Protein AF-A0A359D9V2-F1 (afdb_monomer)

Sequence (150 aa):
MKLAVAIIHGIGTQPDSRDSEGQHAFAQALIRGLRQRLGADANHVAFQSLYWASVLDKRQLAYLDRLHDQPIRWRWLRRIVTLFLGDASGYRKVSQAYDTTYEEVHQCLRSGLNALRAKVDANTPLVVLAHSLGGHIFSNFVWDQQRINK

Radius of gyration: 17.4 Å; Cα contacts (8 Å, |Δi|>4): 146; chains: 1; bounding box: 47×32×46 Å

Structure (mmCIF, N/CA/C/O backbone):
data_AF-A0A359D9V2-F1
#
_entry.id   AF-A0A359D9V2-F1
#
loop_
_atom_site.group_PDB
_atom_site.id
_atom_site.type_symbol
_atom_site.label_atom_id
_atom_site.label_alt_id
_atom_site.label_comp_id
_atom_site.label_asym_id
_atom_site.label_entity_id
_atom_site.label_seq_id
_atom_site.pdbx_PDB_ins_code
_atom_site.Cartn_x
_atom_site.Cartn_y
_atom_site.Cartn_z
_atom_site.occupancy
_atom_site.B_iso_or_equiv
_atom_site.auth_seq_id
_atom_site.auth_comp_id
_atom_site.auth_asym_id
_atom_site.auth_atom_id
_atom_site.pdbx_PDB_model_num
ATOM 1 N N . MET A 1 1 ? -14.272 2.096 17.215 1.00 63.50 1 MET A N 1
ATOM 2 C CA . MET A 1 1 ? -13.035 2.821 16.842 1.00 63.50 1 ME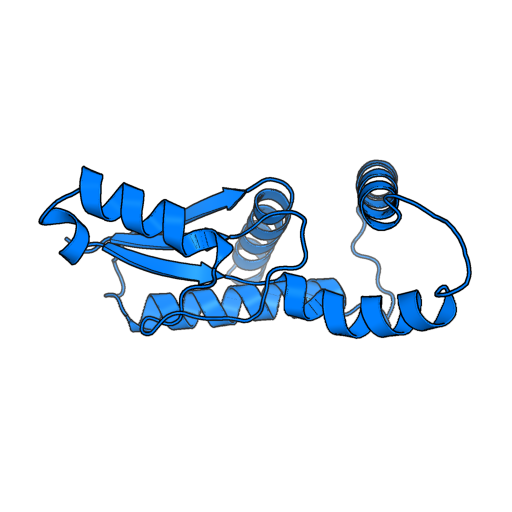T A CA 1
ATOM 3 C C . MET A 1 1 ? -12.685 2.422 15.418 1.00 63.50 1 MET A C 1
ATOM 5 O O . MET A 1 1 ? -12.778 1.237 15.133 1.00 63.50 1 MET A O 1
ATOM 9 N N . LYS A 1 2 ? -12.401 3.365 14.511 1.00 85.44 2 LYS A N 1
ATOM 10 C CA . LYS A 1 2 ? -12.033 3.024 13.125 1.00 85.44 2 LYS A CA 1
ATOM 11 C C . LYS A 1 2 ? -10.535 2.712 13.035 1.00 85.44 2 LYS A C 1
ATOM 13 O O . LYS A 1 2 ? -9.767 3.228 13.841 1.00 85.44 2 LYS A O 1
ATOM 18 N N . LEU A 1 3 ? -10.136 1.875 12.083 1.00 93.31 3 LEU A N 1
ATOM 19 C CA . LEU A 1 3 ? -8.749 1.520 11.773 1.00 93.31 3 LEU A CA 1
ATOM 20 C C . LEU A 1 3 ? -8.485 1.818 10.296 1.00 93.31 3 LEU A C 1
ATOM 22 O O . LEU A 1 3 ? -9.264 1.412 9.436 1.00 93.31 3 LEU A O 1
ATOM 26 N N . ALA A 1 4 ? -7.391 2.503 9.984 1.00 94.31 4 ALA A N 1
ATOM 27 C CA . ALA A 1 4 ? -6.955 2.714 8.609 1.00 94.31 4 ALA A CA 1
ATOM 28 C C . ALA A 1 4 ? -5.908 1.657 8.239 1.00 94.31 4 ALA A C 1
ATOM 30 O O . ALA A 1 4 ? -4.936 1.477 8.967 1.00 94.31 4 ALA A O 1
ATOM 31 N N . VAL A 1 5 ? -6.085 0.965 7.112 1.00 95.19 5 VAL A N 1
ATOM 32 C CA . VAL A 1 5 ? -5.149 -0.056 6.625 1.00 95.19 5 VAL A CA 1
ATOM 33 C C . VAL A 1 5 ? -4.669 0.311 5.226 1.00 95.19 5 VAL A C 1
ATOM 35 O O . VAL A 1 5 ? -5.432 0.254 4.260 1.00 95.19 5 VAL A O 1
ATOM 38 N N . ALA A 1 6 ? -3.388 0.655 5.112 1.00 94.38 6 ALA A N 1
ATOM 39 C CA . ALA A 1 6 ? -2.723 0.869 3.832 1.00 94.38 6 ALA A CA 1
ATOM 40 C C . ALA A 1 6 ? -2.017 -0.417 3.383 1.00 94.38 6 ALA A C 1
ATOM 42 O O . ALA A 1 6 ? -1.235 -0.991 4.137 1.00 94.38 6 ALA A O 1
ATOM 43 N N . ILE A 1 7 ? -2.272 -0.864 2.154 1.00 94.12 7 ILE A N 1
ATOM 44 C CA . ILE A 1 7 ? -1.679 -2.078 1.581 1.00 94.12 7 ILE A CA 1
ATOM 45 C C . ILE A 1 7 ? -0.772 -1.678 0.421 1.00 94.12 7 ILE A C 1
ATOM 47 O O . ILE A 1 7 ? -1.231 -1.106 -0.567 1.00 94.12 7 ILE A O 1
ATOM 51 N N . ILE A 1 8 ? 0.511 -1.999 0.531 1.00 90.44 8 ILE A N 1
ATOM 52 C CA . ILE A 1 8 ? 1.548 -1.624 -0.429 1.00 90.44 8 ILE A CA 1
ATOM 53 C C . ILE A 1 8 ? 2.086 -2.898 -1.072 1.00 90.44 8 ILE A C 1
ATOM 55 O O . ILE A 1 8 ? 2.631 -3.774 -0.392 1.00 90.44 8 ILE A O 1
ATOM 59 N N . HIS A 1 9 ? 1.935 -3.008 -2.391 1.00 86.00 9 HIS A N 1
ATOM 60 C CA . HIS A 1 9 ? 2.481 -4.146 -3.125 1.00 86.00 9 HIS A CA 1
ATOM 61 C C . HIS A 1 9 ? 4.012 -4.111 -3.156 1.00 86.00 9 HIS A C 1
ATOM 63 O O . HIS A 1 9 ? 4.652 -3.070 -2.990 1.00 86.00 9 HIS A O 1
ATOM 69 N N . GLY A 1 10 ? 4.590 -5.280 -3.412 1.00 78.88 10 GLY A N 1
ATOM 70 C CA . GLY A 1 10 ? 6.017 -5.423 -3.652 1.00 78.88 10 GLY A CA 1
ATOM 71 C C . GLY A 1 10 ? 6.387 -5.308 -5.123 1.00 78.88 10 GLY A C 1
ATOM 72 O O . GLY A 1 10 ? 5.703 -4.705 -5.939 1.00 78.88 10 GLY A O 1
ATOM 73 N N . ILE A 1 11 ? 7.494 -5.939 -5.456 1.00 68.12 11 ILE A N 1
ATOM 74 C CA . ILE A 1 11 ? 8.062 -6.021 -6.793 1.00 68.12 11 ILE A CA 1
ATOM 75 C C . ILE A 1 11 ? 7.065 -6.685 -7.798 1.00 68.12 11 ILE A C 1
ATOM 77 O O . ILE A 1 11 ? 6.810 -7.881 -7.724 1.00 68.12 11 ILE A O 1
ATOM 81 N N . GLY A 1 12 ? 6.458 -5.930 -8.724 1.00 60.09 12 GLY A N 1
ATOM 82 C CA . GLY A 1 12 ? 5.743 -6.445 -9.903 1.00 60.09 12 GLY A CA 1
ATOM 83 C C . GLY A 1 12 ? 4.851 -5.397 -10.576 1.00 60.09 12 GLY A C 1
ATOM 84 O O . GLY A 1 12 ? 4.294 -4.545 -9.885 1.00 60.09 12 GLY A O 1
ATOM 85 N N . THR A 1 13 ? 4.691 -5.476 -11.901 1.00 60.69 13 THR A N 1
ATOM 86 C CA . THR A 1 13 ? 3.639 -4.738 -12.619 1.00 60.69 13 THR A CA 1
ATOM 87 C C . THR A 1 13 ? 2.301 -5.372 -12.263 1.00 60.69 13 THR A C 1
ATOM 89 O O . THR A 1 13 ? 2.144 -6.591 -12.362 1.00 60.69 13 THR A O 1
ATOM 92 N N . GLN A 1 14 ? 1.352 -4.563 -11.806 1.00 64.69 14 GLN A N 1
ATOM 93 C CA . GLN A 1 14 ? -0.002 -5.023 -11.518 1.00 64.69 14 GLN A CA 1
ATOM 94 C C . GLN A 1 14 ? -0.942 -4.447 -12.574 1.00 64.69 14 GLN A C 1
ATOM 96 O O . GLN A 1 14 ? -0.721 -3.321 -13.021 1.00 64.69 14 GLN A O 1
ATOM 101 N N . PRO A 1 15 ? -1.993 -5.177 -12.975 1.00 63.03 15 PRO A N 1
ATOM 102 C CA . PRO A 1 15 ? -3.039 -4.583 -13.790 1.00 63.03 15 PRO A CA 1
ATOM 103 C C . PRO A 1 15 ? -3.600 -3.356 -13.058 1.00 63.03 15 PRO A C 1
ATOM 105 O O . PRO A 1 15 ? -3.989 -3.471 -11.893 1.00 63.03 15 PRO A O 1
ATOM 108 N N . ASP A 1 16 ? -3.704 -2.203 -13.729 1.00 66.50 16 ASP A N 1
ATOM 109 C CA . ASP A 1 16 ? -4.373 -1.001 -13.184 1.00 66.50 16 ASP A CA 1
ATOM 110 C C . ASP A 1 16 ? -5.909 -1.157 -13.186 1.00 66.50 16 ASP A C 1
ATOM 112 O O . ASP A 1 16 ? -6.675 -0.205 -13.301 1.00 66.50 16 ASP A O 1
ATOM 116 N N . SER A 1 17 ? -6.389 -2.397 -13.078 1.00 73.88 17 SER A N 1
ATOM 117 C CA . SER A 1 17 ? -7.787 -2.695 -12.814 1.00 73.88 17 SER A CA 1
ATOM 118 C C . SER A 1 17 ? -8.062 -2.461 -11.333 1.00 73.88 17 SER A C 1
ATOM 120 O O . SER A 1 17 ? -7.420 -3.069 -10.464 1.00 73.88 17 SER A O 1
ATOM 122 N N . ARG A 1 18 ? -9.045 -1.610 -11.053 1.00 81.50 18 ARG A N 1
ATOM 123 C CA . ARG A 1 18 ? -9.545 -1.344 -9.704 1.00 81.50 18 ARG A CA 1
ATOM 124 C C . ARG A 1 18 ? -10.952 -1.904 -9.564 1.00 81.50 18 ARG A C 1
ATOM 126 O O . ARG A 1 18 ? -11.703 -1.930 -10.536 1.00 81.50 18 ARG A O 1
ATOM 133 N N . ASP A 1 19 ? -11.295 -2.369 -8.369 1.00 84.31 19 ASP A N 1
ATOM 134 C CA . ASP A 1 19 ? -12.683 -2.707 -8.050 1.00 84.31 19 ASP A CA 1
ATOM 135 C C . ASP A 1 19 ? -13.534 -1.443 -7.823 1.00 84.31 19 ASP A C 1
ATOM 137 O O . ASP A 1 19 ? -13.046 -0.311 -7.887 1.00 84.31 19 ASP A O 1
ATOM 141 N N . SER A 1 20 ? -14.823 -1.638 -7.532 1.00 82.31 20 SER A N 1
ATOM 142 C CA . SER A 1 20 ? -15.775 -0.563 -7.222 1.00 82.31 20 SER A CA 1
ATOM 143 C C . SER A 1 20 ? -15.383 0.287 -6.008 1.00 82.31 20 SER A C 1
ATOM 145 O O . SER A 1 20 ? -15.896 1.388 -5.841 1.00 82.31 20 SER A O 1
ATOM 147 N N . GLU A 1 21 ? -14.483 -0.205 -5.158 1.00 82.12 21 GLU A N 1
ATOM 148 C CA . GLU A 1 21 ? -13.977 0.504 -3.981 1.00 82.12 21 GLU A CA 1
ATOM 149 C C . GLU A 1 21 ? -12.608 1.164 -4.227 1.00 82.12 21 GLU A C 1
ATOM 151 O O . GLU A 1 21 ? -12.014 1.755 -3.316 1.00 82.12 21 GLU A O 1
ATOM 156 N N . GLY A 1 22 ? -12.099 1.085 -5.460 1.00 83.75 22 GLY A N 1
ATOM 157 C CA . GLY A 1 22 ? -10.814 1.643 -5.861 1.00 83.75 22 GLY A CA 1
ATOM 158 C C . GLY A 1 22 ? -9.610 0.789 -5.459 1.00 83.75 22 GLY A C 1
ATOM 159 O O . GLY A 1 22 ? -8.493 1.310 -5.438 1.00 83.75 22 GLY A O 1
ATOM 160 N N . GLN A 1 23 ? -9.805 -0.492 -5.126 1.00 87.75 23 GLN A N 1
ATOM 161 C CA . GLN A 1 23 ? -8.731 -1.399 -4.727 1.00 87.75 23 GLN A CA 1
ATOM 162 C C . GLN A 1 23 ? -8.110 -2.120 -5.921 1.00 87.75 23 GLN A C 1
ATOM 164 O O . GLN A 1 23 ? -8.797 -2.726 -6.746 1.00 87.75 23 GLN A O 1
ATOM 169 N N . HIS A 1 24 ? -6.781 -2.113 -5.970 1.00 88.62 24 HIS A N 1
ATOM 170 C CA . HIS A 1 24 ? -5.998 -2.808 -6.983 1.00 88.62 24 HIS A CA 1
ATOM 171 C C . HIS A 1 24 ? -6.106 -4.328 -6.823 1.00 88.62 24 HIS A C 1
ATOM 173 O O . HIS A 1 24 ? -6.159 -4.841 -5.700 1.00 88.62 24 HIS A O 1
ATOM 179 N N . ALA A 1 25 ? -6.050 -5.051 -7.944 1.00 86.88 25 ALA A N 1
ATOM 180 C CA . ALA A 1 25 ? -6.192 -6.510 -8.000 1.00 86.88 25 ALA A CA 1
ATOM 181 C C . ALA A 1 25 ? -5.314 -7.264 -6.980 1.00 86.88 25 ALA A C 1
ATOM 183 O O . ALA A 1 25 ? -5.791 -8.193 -6.326 1.00 86.88 25 ALA A O 1
ATOM 184 N N . PHE A 1 26 ? -4.069 -6.818 -6.764 1.00 85.75 26 PHE A N 1
ATOM 185 C CA . PHE A 1 26 ? -3.144 -7.445 -5.809 1.00 85.75 26 PHE A CA 1
ATOM 186 C C . PHE A 1 26 ? -3.661 -7.460 -4.362 1.00 85.75 26 PHE A C 1
ATOM 188 O O . PHE A 1 26 ? -3.304 -8.342 -3.585 1.00 85.75 26 PHE A O 1
ATOM 195 N N . ALA A 1 27 ? -4.478 -6.476 -3.980 1.00 90.12 27 ALA A N 1
ATOM 196 C CA . ALA A 1 27 ? -4.968 -6.322 -2.615 1.00 90.12 27 ALA A CA 1
ATOM 197 C C . ALA A 1 27 ? -6.329 -6.992 -2.403 1.00 90.12 27 ALA A C 1
ATOM 199 O O . ALA A 1 27 ? -6.673 -7.320 -1.271 1.00 90.12 27 ALA A O 1
ATOM 200 N N . GLN A 1 28 ? -7.105 -7.233 -3.462 1.00 90.69 28 GLN A N 1
ATOM 201 C CA . GLN A 1 28 ? -8.497 -7.681 -3.350 1.00 90.69 28 GLN A CA 1
ATOM 202 C C . GLN A 1 28 ? -8.642 -9.041 -2.654 1.00 90.69 28 GLN A C 1
ATOM 204 O O . GLN A 1 28 ? -9.545 -9.228 -1.840 1.00 90.69 28 GLN A O 1
ATOM 209 N N . ALA A 1 29 ? -7.769 -10.011 -2.947 1.00 90.56 29 ALA A N 1
ATOM 210 C CA . ALA A 1 29 ? -7.804 -11.315 -2.276 1.00 90.56 29 ALA A CA 1
ATOM 211 C C . ALA A 1 29 ? -7.487 -11.192 -0.775 1.00 90.56 29 ALA A C 1
ATOM 213 O O . ALA A 1 29 ? -8.183 -11.780 0.052 1.00 90.56 29 ALA A O 1
ATOM 214 N N . LEU A 1 30 ? -6.495 -10.367 -0.425 1.00 91.31 30 LEU A N 1
ATOM 215 C CA . LEU A 1 30 ? -6.133 -10.084 0.962 1.00 91.31 30 LEU A CA 1
ATOM 216 C C . LEU A 1 30 ? -7.272 -9.372 1.702 1.00 91.31 30 LEU A C 1
ATOM 218 O O . LEU A 1 30 ? -7.660 -9.809 2.781 1.00 91.31 30 LEU A O 1
ATOM 222 N N . ILE A 1 31 ? -7.850 -8.323 1.110 1.00 93.12 31 ILE A N 1
ATOM 223 C CA . ILE A 1 31 ? -8.965 -7.567 1.697 1.00 93.12 31 ILE A CA 1
ATOM 224 C C . ILE A 1 31 ? -10.169 -8.483 1.918 1.00 93.12 31 ILE A C 1
ATOM 226 O O . ILE A 1 31 ? -10.744 -8.472 3.003 1.00 93.12 31 ILE A O 1
ATOM 230 N N . ARG A 1 32 ? -10.527 -9.325 0.939 1.00 93.25 32 ARG A N 1
ATOM 231 C CA . ARG A 1 32 ? -11.616 -10.304 1.097 1.00 93.25 32 ARG A CA 1
ATOM 232 C C . ARG A 1 32 ? -11.348 -11.277 2.244 1.00 93.25 32 ARG A C 1
ATOM 234 O O . ARG A 1 32 ? -12.231 -11.473 3.073 1.00 93.25 32 ARG A O 1
ATOM 241 N N . GLY A 1 33 ? -10.138 -11.829 2.335 1.00 94.31 33 GLY A N 1
ATOM 242 C CA . GLY A 1 33 ? -9.759 -12.723 3.432 1.00 94.31 33 GLY A CA 1
ATOM 243 C C . GLY A 1 33 ? -9.789 -12.038 4.803 1.00 94.31 33 GLY A C 1
ATOM 244 O O . GLY A 1 33 ? -10.262 -12.625 5.775 1.00 94.31 33 GLY A O 1
ATOM 245 N N . LEU A 1 34 ? -9.348 -10.778 4.887 1.00 93.00 34 LEU A N 1
ATOM 246 C CA . LEU A 1 34 ? -9.424 -9.988 6.118 1.00 93.00 34 LEU A CA 1
ATOM 247 C C . LEU A 1 34 ? -10.876 -9.692 6.503 1.00 93.00 34 LEU A C 1
ATOM 249 O O . LEU A 1 34 ? -11.238 -9.892 7.656 1.00 93.00 34 LEU A O 1
ATOM 253 N N . ARG A 1 35 ? -11.728 -9.301 5.549 1.00 93.81 35 ARG A N 1
ATOM 254 C CA . ARG A 1 35 ? -13.165 -9.085 5.787 1.00 93.81 35 ARG A CA 1
ATOM 255 C C . ARG A 1 35 ? -13.849 -10.336 6.325 1.00 93.81 35 ARG A C 1
ATOM 257 O O . ARG A 1 35 ? -14.590 -10.251 7.295 1.00 93.81 35 ARG A O 1
ATOM 264 N N . GLN A 1 36 ? -13.559 -11.493 5.734 1.00 95.06 36 GLN A N 1
ATOM 265 C CA . GLN A 1 36 ? -14.110 -12.770 6.188 1.00 95.06 36 GLN A CA 1
ATOM 266 C C . GLN A 1 36 ? -13.683 -13.114 7.618 1.00 95.06 36 GLN A C 1
ATOM 268 O O . GLN A 1 36 ? -14.506 -13.580 8.397 1.00 95.06 36 GLN A O 1
ATOM 273 N N . ARG A 1 37 ? -12.417 -12.868 7.979 1.00 94.38 37 ARG A N 1
ATOM 274 C CA . ARG A 1 37 ? -11.904 -13.150 9.331 1.00 94.38 37 ARG A CA 1
ATOM 275 C C . ARG A 1 37 ? -12.376 -12.152 10.387 1.00 94.38 37 ARG A C 1
ATOM 277 O O . ARG A 1 37 ? -12.534 -12.542 11.536 1.00 94.38 37 ARG A O 1
ATOM 284 N N . LEU A 1 38 ? -12.568 -10.889 10.011 1.00 92.75 38 LEU A N 1
ATOM 285 C CA . LEU A 1 38 ? -13.014 -9.822 10.912 1.00 92.75 38 LEU A CA 1
ATOM 286 C C . LEU A 1 38 ? -14.541 -9.795 11.089 1.00 92.75 38 LEU A C 1
ATOM 288 O O . LEU A 1 38 ? -15.034 -9.253 12.072 1.00 92.75 38 LEU A O 1
ATOM 292 N N . GLY A 1 39 ? -15.309 -10.347 10.145 1.00 93.62 39 GLY A N 1
ATOM 293 C CA . GLY A 1 39 ? -16.769 -10.324 10.208 1.00 93.62 39 GLY A CA 1
ATOM 294 C C . GLY A 1 39 ? -17.314 -8.893 10.268 1.00 93.62 39 GLY A C 1
ATOM 295 O O . GLY A 1 39 ? -16.957 -8.051 9.443 1.00 93.62 39 GLY A O 1
ATOM 296 N N . ALA A 1 40 ? -18.168 -8.605 11.254 1.00 91.50 40 ALA A N 1
ATOM 297 C CA . ALA A 1 40 ? -18.772 -7.282 11.437 1.00 91.50 40 ALA A CA 1
ATOM 298 C C . ALA A 1 40 ? -17.736 -6.175 11.716 1.00 91.50 40 ALA A C 1
ATOM 300 O O . ALA A 1 40 ? -17.946 -5.027 11.312 1.00 91.50 40 ALA A O 1
ATOM 301 N N . ASP A 1 41 ? -16.592 -6.519 12.317 1.00 91.44 41 ASP A N 1
ATOM 302 C CA . ASP A 1 41 ? -15.533 -5.556 12.635 1.00 91.44 41 ASP A CA 1
ATOM 303 C C . ASP A 1 41 ? -14.868 -4.981 11.381 1.00 91.44 41 ASP A C 1
ATOM 305 O O . ASP A 1 41 ? -14.297 -3.890 11.417 1.00 91.44 41 ASP A O 1
ATOM 309 N N . ALA A 1 42 ? -14.996 -5.657 10.235 1.00 89.81 42 ALA A N 1
ATOM 310 C CA . ALA A 1 42 ? -14.490 -5.161 8.962 1.00 89.81 42 ALA A CA 1
ATOM 311 C C . ALA A 1 42 ? -15.095 -3.801 8.567 1.00 89.81 42 ALA A C 1
ATOM 313 O O . ALA A 1 42 ? -14.431 -3.019 7.889 1.00 89.81 42 ALA A O 1
ATOM 314 N N . ASN A 1 43 ? -16.310 -3.484 9.034 1.00 89.50 43 ASN A N 1
ATOM 315 C CA . ASN A 1 43 ? -16.965 -2.190 8.801 1.00 89.50 43 ASN A CA 1
ATOM 316 C C . ASN A 1 43 ? -16.266 -1.028 9.521 1.00 89.50 43 ASN A C 1
ATOM 318 O O . ASN A 1 43 ? -16.457 0.139 9.175 1.00 89.50 43 ASN A O 1
ATOM 322 N N . HIS A 1 44 ? -15.435 -1.337 10.516 1.00 92.06 44 HIS A N 1
ATOM 323 C CA . HIS A 1 44 ? -14.606 -0.365 11.212 1.00 92.06 44 HIS A CA 1
ATOM 324 C C . HIS A 1 44 ? -13.223 -0.202 10.569 1.00 92.06 44 HIS A C 1
ATOM 326 O O . HIS A 1 44 ? -12.443 0.627 11.036 1.00 92.06 44 HIS A O 1
ATOM 332 N N . VAL A 1 45 ? -12.912 -0.933 9.493 1.00 92.75 45 VAL A N 1
ATOM 333 C CA . VAL A 1 45 ? -11.606 -0.888 8.830 1.00 92.75 45 VAL A CA 1
ATOM 334 C C . VAL A 1 45 ? -11.708 -0.230 7.455 1.00 92.75 45 VAL A C 1
ATOM 336 O O . VAL A 1 45 ? -12.375 -0.726 6.549 1.00 92.75 45 VAL A O 1
ATOM 339 N N . ALA A 1 46 ? -10.996 0.880 7.271 1.00 93.12 46 ALA A N 1
ATOM 340 C CA . ALA A 1 46 ? -10.848 1.535 5.979 1.00 93.12 46 ALA A CA 1
ATOM 341 C C . ALA A 1 46 ? -9.612 0.984 5.258 1.00 93.12 46 ALA A C 1
ATOM 343 O O . ALA A 1 46 ? -8.482 1.253 5.663 1.00 93.12 46 ALA A O 1
ATOM 344 N N . PHE A 1 47 ? -9.820 0.230 4.179 1.00 92.88 47 PHE A N 1
ATOM 345 C CA . PHE A 1 47 ? -8.731 -0.303 3.359 1.00 92.88 47 PHE A CA 1
ATOM 346 C C . PHE A 1 47 ? -8.363 0.656 2.221 1.00 92.88 47 PHE A C 1
ATOM 348 O O . PHE A 1 47 ? -9.232 1.220 1.552 1.00 92.88 47 PHE A O 1
ATOM 355 N N . GLN A 1 48 ? -7.067 0.795 1.949 1.00 92.62 48 GLN A N 1
ATOM 356 C CA . GLN A 1 48 ? -6.556 1.483 0.767 1.00 92.62 48 GLN A CA 1
ATOM 357 C C . GLN A 1 48 ? -5.329 0.756 0.223 1.00 92.62 48 GLN A C 1
ATOM 359 O O . GLN A 1 48 ? -4.307 0.638 0.894 1.00 92.62 48 GLN A O 1
ATOM 364 N N . SER A 1 49 ? -5.410 0.310 -1.023 1.00 91.12 49 SER A N 1
ATOM 365 C CA . SER A 1 49 ? -4.262 -0.204 -1.765 1.00 91.12 49 SER A CA 1
ATOM 366 C C . SER A 1 49 ? -3.499 0.931 -2.451 1.00 91.12 49 SER A C 1
ATOM 368 O O . SER A 1 49 ? -4.091 1.860 -3.009 1.00 91.12 49 SER A O 1
ATOM 370 N N . LE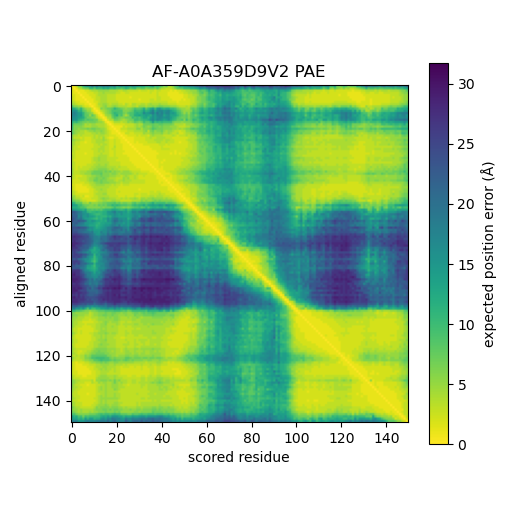U A 1 50 ? -2.172 0.852 -2.389 1.00 86.69 50 LEU A N 1
ATOM 371 C CA . LEU A 1 50 ? -1.235 1.843 -2.908 1.00 86.69 50 LEU A CA 1
ATOM 372 C C . LEU A 1 50 ? -0.382 1.200 -4.004 1.00 86.69 50 LEU A C 1
ATOM 374 O O . LEU A 1 50 ? 0.362 0.262 -3.714 1.00 86.69 50 LEU A O 1
ATOM 378 N N . TYR A 1 51 ? -0.499 1.698 -5.241 1.00 83.12 51 TYR A N 1
ATOM 379 C CA . TYR A 1 51 ? 0.221 1.194 -6.417 1.00 83.12 51 TYR A CA 1
ATOM 380 C C . TYR A 1 51 ? 1.300 2.171 -6.894 1.00 83.12 51 TYR A C 1
ATOM 382 O O . TYR A 1 51 ? 1.036 3.088 -7.674 1.00 83.12 51 TYR A O 1
ATOM 390 N N . TRP A 1 52 ? 2.529 1.964 -6.420 1.00 77.06 52 TRP A N 1
ATOM 391 C CA . TRP A 1 52 ? 3.675 2.823 -6.731 1.00 77.06 52 TRP A CA 1
ATOM 392 C C . TRP A 1 52 ? 4.372 2.446 -8.043 1.00 77.06 52 TRP A C 1
ATOM 394 O O . TRP A 1 52 ? 5.047 3.287 -8.635 1.00 77.06 52 TRP A O 1
ATOM 404 N N . ALA A 1 53 ? 4.201 1.214 -8.536 1.00 69.69 53 ALA A N 1
ATOM 405 C CA . ALA A 1 53 ? 4.867 0.781 -9.768 1.00 69.69 53 ALA A CA 1
ATOM 406 C C . ALA A 1 53 ? 4.372 1.514 -11.030 1.00 69.69 53 ALA A C 1
ATOM 408 O O . ALA A 1 53 ? 5.120 1.587 -12.000 1.00 69.69 53 ALA A O 1
ATOM 409 N N . SER A 1 54 ? 3.205 2.173 -10.988 1.00 65.31 54 SER A N 1
ATOM 410 C CA . SER A 1 54 ? 2.724 3.059 -12.066 1.00 65.31 54 SER A CA 1
ATOM 411 C C . SER A 1 54 ? 3.711 4.179 -12.430 1.00 65.31 54 SER A C 1
ATOM 413 O O . SER A 1 54 ? 3.764 4.618 -13.580 1.00 65.31 54 SER A O 1
ATOM 415 N N . VAL A 1 55 ? 4.511 4.633 -11.460 1.00 64.19 55 VAL A N 1
ATOM 416 C CA . VAL A 1 55 ? 5.558 5.644 -11.658 1.00 64.19 55 VAL A CA 1
ATOM 417 C C . VAL A 1 55 ? 6.726 5.064 -12.455 1.00 64.19 55 VAL A C 1
ATOM 419 O O . VAL A 1 55 ? 7.247 5.709 -13.365 1.00 64.19 55 VAL A O 1
ATOM 422 N N . LEU A 1 56 ? 7.109 3.819 -12.160 1.00 59.78 56 LEU A N 1
ATOM 423 C CA . LEU A 1 56 ? 8.201 3.154 -12.866 1.00 59.78 56 LEU A CA 1
ATOM 424 C C . LEU A 1 56 ? 7.787 2.688 -14.254 1.00 59.78 56 LEU A C 1
ATOM 426 O O . LEU A 1 56 ? 8.607 2.779 -15.163 1.00 59.78 56 LEU A O 1
ATOM 430 N N . ASP A 1 57 ? 6.538 2.255 -14.444 1.00 53.50 57 ASP A N 1
ATOM 431 C CA . ASP A 1 57 ? 6.051 1.759 -15.733 1.00 53.50 57 ASP A CA 1
ATOM 432 C C . ASP A 1 57 ? 6.272 2.792 -16.852 1.00 53.50 57 ASP A C 1
ATOM 434 O O . ASP A 1 57 ? 6.773 2.432 -17.911 1.00 53.50 57 ASP A O 1
ATOM 438 N N . LYS A 1 58 ? 6.047 4.094 -16.618 1.00 55.06 58 LYS A N 1
ATOM 439 C CA . LYS A 1 58 ? 6.231 5.129 -17.660 1.00 55.06 58 LYS A CA 1
ATOM 440 C C . LYS A 1 58 ? 7.672 5.247 -18.174 1.00 55.06 58 LYS A C 1
ATOM 442 O O . LYS A 1 58 ? 7.886 5.450 -19.367 1.00 55.06 58 LYS A O 1
ATOM 447 N N . ARG A 1 59 ? 8.669 5.118 -17.294 1.00 54.28 59 ARG A N 1
ATOM 448 C CA . ARG A 1 59 ? 10.098 5.225 -17.659 1.00 54.28 59 ARG A CA 1
ATOM 449 C C . ARG A 1 59 ? 10.684 3.884 -18.082 1.00 54.28 59 ARG A C 1
ATOM 451 O O . ARG A 1 59 ? 11.521 3.818 -18.980 1.00 54.28 59 ARG A O 1
ATOM 458 N N . GLN A 1 60 ? 10.234 2.812 -17.439 1.00 48.31 60 GLN A N 1
ATOM 459 C CA . GLN A 1 60 ? 10.670 1.454 -17.711 1.00 48.31 60 GLN A CA 1
ATOM 460 C C . GLN A 1 60 ? 10.115 0.955 -19.049 1.00 48.31 60 GLN A C 1
ATOM 462 O O . GLN A 1 60 ? 10.870 0.310 -19.762 1.00 48.31 60 GLN A O 1
ATOM 467 N N . LEU A 1 61 ? 8.892 1.331 -19.451 1.00 51.00 61 LEU A N 1
ATOM 468 C CA . LEU A 1 61 ? 8.371 1.098 -20.806 1.00 51.00 61 LEU A CA 1
ATOM 469 C C . LEU A 1 61 ? 9.248 1.782 -21.864 1.00 51.00 61 LEU A C 1
ATOM 471 O O . LEU A 1 61 ? 9.689 1.116 -22.790 1.00 51.00 61 LEU A O 1
ATOM 475 N N . ALA A 1 62 ? 9.616 3.055 -21.675 1.00 57.47 62 ALA A N 1
ATOM 476 C CA . ALA A 1 62 ? 10.469 3.784 -22.622 1.00 57.47 62 ALA A CA 1
ATOM 477 C C . ALA A 1 62 ? 11.895 3.203 -22.752 1.00 57.47 62 ALA A C 1
ATOM 479 O O . ALA A 1 62 ? 12.523 3.300 -23.806 1.00 57.47 62 ALA A O 1
ATOM 480 N N . TYR A 1 63 ? 12.429 2.608 -21.680 1.00 53.16 63 TYR A N 1
ATOM 481 C CA . TYR A 1 63 ? 13.726 1.925 -21.697 1.00 53.16 63 TYR A CA 1
ATOM 482 C C . TYR A 1 63 ? 13.631 0.485 -22.230 1.00 53.16 63 TYR A C 1
ATOM 484 O O . TYR A 1 63 ? 14.534 0.032 -22.930 1.00 53.16 63 TYR A O 1
ATOM 492 N N . LEU A 1 64 ? 12.549 -0.234 -21.916 1.00 49.84 64 LEU A N 1
ATOM 493 C CA . LEU A 1 64 ? 12.296 -1.592 -22.401 1.00 49.84 64 LEU A CA 1
ATOM 494 C C . LEU A 1 64 ? 11.963 -1.618 -23.896 1.00 49.84 64 LEU A C 1
ATOM 496 O O . LEU A 1 64 ? 12.429 -2.538 -24.560 1.00 49.84 64 LEU A O 1
ATOM 500 N N . ASP A 1 65 ? 11.287 -0.598 -24.434 1.00 54.72 65 ASP A N 1
ATOM 501 C CA . ASP A 1 65 ? 11.068 -0.425 -25.882 1.00 54.72 65 ASP A CA 1
ATOM 502 C C . ASP A 1 65 ? 12.395 -0.396 -26.653 1.00 54.72 65 ASP A C 1
ATOM 504 O O . ASP A 1 65 ? 12.542 -1.017 -27.700 1.00 54.72 65 ASP A O 1
ATOM 508 N N . ARG A 1 66 ? 13.425 0.249 -26.090 1.00 56.56 66 ARG A N 1
ATOM 509 C CA . ARG A 1 66 ? 14.773 0.293 -26.692 1.00 56.56 66 ARG A CA 1
ATOM 510 C C . ARG A 1 66 ? 15.541 -1.023 -26.583 1.00 56.56 66 ARG A C 1
ATOM 512 O O . ARG A 1 66 ? 16.604 -1.164 -27.179 1.00 56.56 66 ARG A O 1
ATOM 519 N N . LEU A 1 67 ? 15.053 -1.960 -25.779 1.00 51.28 67 LEU A N 1
ATOM 520 C CA . LEU A 1 67 ? 15.694 -3.241 -25.498 1.00 51.28 67 LEU A CA 1
ATOM 52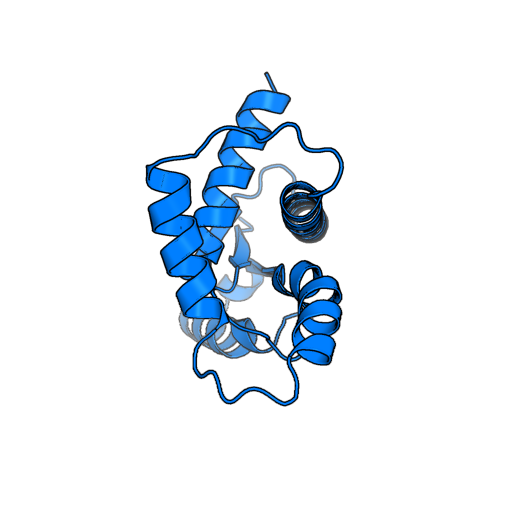1 C C . LEU A 1 67 ? 14.814 -4.437 -25.890 1.00 51.28 67 LEU A C 1
ATOM 523 O O . LEU A 1 67 ? 15.104 -5.558 -25.448 1.00 51.28 67 LEU A O 1
ATOM 527 N N . HIS A 1 68 ? 13.768 -4.178 -26.680 1.00 49.47 68 HIS A N 1
ATOM 528 C CA . HIS A 1 68 ? 12.746 -5.122 -27.125 1.00 49.47 68 HIS A CA 1
ATOM 529 C C . HIS A 1 68 ? 13.352 -6.385 -27.763 1.00 49.47 68 HIS A C 1
ATOM 531 O O . HIS A 1 68 ? 12.909 -7.492 -27.471 1.00 49.47 68 HIS A O 1
ATOM 537 N N . ASP A 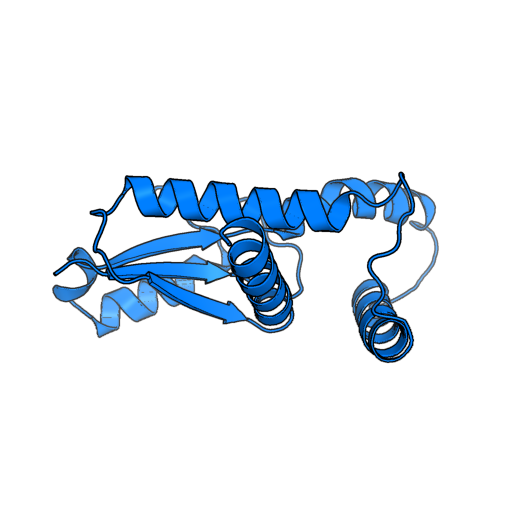1 69 ? 14.456 -6.241 -28.501 1.00 53.28 69 ASP A N 1
ATOM 538 C CA . ASP A 1 69 ? 15.055 -7.338 -29.275 1.00 53.28 69 ASP A CA 1
ATOM 539 C C . ASP A 1 69 ? 16.138 -8.141 -28.528 1.00 53.28 69 ASP A C 1
ATOM 541 O O . ASP A 1 69 ? 16.833 -8.963 -29.123 1.00 53.28 69 ASP A O 1
ATOM 545 N N . GLN A 1 70 ? 16.318 -7.933 -27.218 1.00 49.41 70 GLN A N 1
ATOM 546 C CA . GLN A 1 70 ? 17.347 -8.642 -26.449 1.00 49.41 70 GLN A CA 1
ATOM 547 C C . GLN A 1 70 ? 16.765 -9.660 -25.449 1.00 49.41 70 GLN A C 1
ATOM 549 O O . GLN A 1 70 ? 15.978 -9.279 -24.574 1.00 49.41 70 GLN A O 1
ATOM 554 N N . PRO A 1 71 ? 17.206 -10.937 -25.481 1.00 43.66 71 PRO A N 1
ATOM 555 C CA . PRO A 1 71 ? 16.613 -12.021 -24.704 1.00 43.66 71 PRO A CA 1
ATOM 556 C C . PRO A 1 71 ? 17.153 -12.016 -23.271 1.00 43.66 71 PRO A C 1
ATOM 558 O O . PRO A 1 71 ? 18.000 -12.825 -22.897 1.00 43.66 71 PRO A O 1
ATOM 561 N N . ILE A 1 72 ? 16.687 -11.088 -22.437 1.00 50.25 72 ILE A N 1
ATOM 562 C CA . ILE A 1 72 ? 17.151 -11.003 -21.049 1.00 50.25 72 ILE A CA 1
ATOM 563 C C . ILE A 1 72 ? 15.994 -11.260 -20.086 1.00 50.25 72 ILE A C 1
ATOM 565 O O . ILE A 1 72 ? 15.112 -10.426 -19.885 1.00 50.25 72 ILE A O 1
ATOM 569 N N . ARG A 1 73 ? 16.037 -12.419 -19.422 1.00 48.19 73 ARG A N 1
ATOM 570 C CA . ARG A 1 73 ? 15.094 -12.780 -18.354 1.00 48.19 73 ARG A CA 1
ATOM 571 C C . ARG A 1 73 ? 15.470 -12.091 -17.033 1.00 48.19 73 ARG A C 1
ATOM 573 O O . ARG A 1 73 ? 16.651 -11.988 -16.685 1.00 48.19 73 ARG A O 1
ATOM 580 N N . TRP A 1 74 ? 14.454 -11.681 -16.265 1.00 51.88 74 TRP A N 1
ATOM 581 C CA . TRP A 1 74 ? 14.576 -11.106 -14.911 1.00 51.88 74 TRP A CA 1
ATOM 582 C C . TRP A 1 74 ? 15.397 -9.802 -14.827 1.00 51.88 74 TRP A C 1
ATOM 584 O O . TRP A 1 74 ? 15.963 -9.499 -13.777 1.00 51.88 74 TRP A O 1
ATOM 594 N N . ARG A 1 75 ? 15.456 -9.013 -15.917 1.00 56.62 75 ARG A N 1
ATOM 595 C CA . ARG A 1 75 ? 16.182 -7.722 -16.012 1.00 56.62 75 ARG A CA 1
ATOM 596 C C . ARG A 1 75 ? 15.985 -6.820 -14.798 1.00 56.62 75 ARG A C 1
ATOM 598 O O . ARG A 1 75 ? 16.930 -6.216 -14.305 1.00 56.62 75 ARG A O 1
ATOM 605 N N . TRP A 1 76 ? 14.755 -6.756 -14.313 1.00 51.97 76 TRP A N 1
ATOM 606 C CA . TRP A 1 76 ? 14.376 -5.866 -13.233 1.00 51.97 76 TRP A CA 1
ATOM 607 C C . TRP A 1 76 ? 14.717 -6.399 -11.836 1.00 51.97 76 TRP A C 1
ATOM 609 O O . TRP A 1 76 ? 15.175 -5.631 -10.997 1.00 51.97 76 TRP A O 1
ATOM 619 N N . LEU A 1 77 ? 14.621 -7.715 -11.609 1.00 51.16 77 LEU A N 1
ATOM 620 C CA . LEU A 1 77 ? 15.144 -8.333 -10.385 1.00 51.16 77 LEU A CA 1
ATOM 621 C C . LEU A 1 77 ? 16.662 -8.145 -10.299 1.00 51.16 77 LEU A C 1
ATOM 623 O O . LEU A 1 77 ? 17.183 -7.822 -9.240 1.00 51.16 77 LEU A O 1
ATOM 627 N N . ARG A 1 78 ? 17.364 -8.270 -11.433 1.00 59.69 78 ARG A N 1
ATOM 628 C CA . ARG A 1 78 ? 18.792 -7.952 -11.524 1.00 59.69 78 ARG A CA 1
ATOM 629 C C . ARG A 1 78 ? 19.061 -6.482 -11.227 1.00 59.69 78 ARG A C 1
ATOM 631 O O . ARG A 1 78 ? 19.927 -6.211 -10.418 1.00 59.69 78 ARG A O 1
ATOM 638 N N . ARG A 1 79 ? 18.281 -5.549 -11.782 1.00 55.19 79 ARG A N 1
ATOM 639 C CA . ARG A 1 79 ? 18.386 -4.120 -11.450 1.00 55.19 79 ARG A CA 1
ATOM 640 C C . ARG A 1 79 ? 18.141 -3.854 -9.966 1.00 55.19 79 ARG A C 1
ATOM 642 O O . ARG A 1 79 ? 18.838 -3.026 -9.415 1.00 55.19 79 ARG A O 1
ATOM 649 N N . ILE A 1 80 ? 17.230 -4.573 -9.313 1.00 54.19 80 ILE A N 1
ATOM 650 C CA . ILE A 1 80 ? 16.991 -4.466 -7.867 1.00 54.19 80 ILE A CA 1
ATOM 651 C C . ILE A 1 80 ? 18.128 -5.072 -7.062 1.00 54.19 80 ILE A C 1
ATOM 653 O O . ILE A 1 80 ? 18.532 -4.459 -6.098 1.00 54.19 80 ILE A O 1
ATOM 657 N N . VAL A 1 81 ? 18.690 -6.214 -7.449 1.00 54.09 81 VAL A N 1
ATOM 658 C CA . VAL A 1 81 ? 19.881 -6.774 -6.791 1.00 54.09 81 VAL A CA 1
ATOM 659 C C . VAL A 1 81 ? 21.088 -5.852 -6.987 1.00 54.09 81 VAL A C 1
ATOM 661 O O . VAL A 1 81 ? 21.825 -5.608 -6.041 1.00 54.09 81 VAL A O 1
ATOM 664 N N . THR A 1 82 ? 21.258 -5.273 -8.177 1.00 51.22 82 THR A N 1
ATOM 665 C CA . THR A 1 82 ? 22.300 -4.282 -8.478 1.00 51.22 82 THR A CA 1
ATOM 666 C C . THR A 1 82 ? 22.051 -2.954 -7.770 1.00 51.22 82 THR A C 1
ATOM 668 O O . THR A 1 82 ? 23.013 -2.339 -7.341 1.00 51.22 82 THR A O 1
ATOM 671 N N . LEU A 1 83 ? 20.798 -2.528 -7.595 1.00 47.53 83 LEU A N 1
ATOM 672 C CA . LEU A 1 83 ? 20.443 -1.366 -6.781 1.00 47.53 83 LEU A CA 1
ATOM 673 C C . LEU A 1 83 ? 20.601 -1.680 -5.297 1.00 47.53 83 LEU A C 1
ATOM 675 O O . LEU A 1 83 ? 21.157 -0.863 -4.614 1.00 47.53 83 LEU A O 1
ATOM 679 N N . PHE A 1 84 ? 20.248 -2.858 -4.785 1.00 45.84 84 PHE A N 1
ATOM 680 C CA . PHE A 1 84 ? 20.449 -3.239 -3.379 1.00 45.84 84 PHE A CA 1
ATOM 681 C C . PHE A 1 84 ? 21.934 -3.369 -3.023 1.00 45.84 84 PHE A C 1
ATOM 683 O O . PHE A 1 84 ? 22.359 -2.893 -1.976 1.00 45.84 84 PHE A O 1
ATOM 690 N N . LEU A 1 85 ? 22.731 -4.013 -3.881 1.00 45.75 85 LEU A N 1
ATOM 691 C CA . LEU A 1 85 ? 24.180 -4.165 -3.692 1.00 45.75 85 LEU A CA 1
ATOM 692 C C . LEU A 1 85 ? 24.935 -2.867 -4.026 1.00 45.75 85 LEU A C 1
ATOM 694 O O . LEU A 1 85 ? 25.939 -2.549 -3.387 1.00 45.75 85 LEU A O 1
ATOM 698 N N . GLY A 1 86 ? 24.439 -2.099 -4.996 1.00 42.62 86 GLY A N 1
ATOM 699 C CA . GLY A 1 86 ? 24.942 -0.774 -5.366 1.00 42.62 86 GLY A CA 1
ATOM 700 C C . GLY A 1 86 ? 24.577 0.312 -4.353 1.00 42.62 86 GLY A C 1
ATOM 701 O O . GLY A 1 86 ? 25.395 1.177 -4.081 1.00 42.62 86 GLY A O 1
ATOM 702 N N . ASP A 1 87 ? 23.410 0.227 -3.719 1.00 43.31 87 ASP A N 1
ATOM 703 C CA . ASP A 1 87 ? 22.955 1.117 -2.649 1.00 43.31 87 ASP A CA 1
ATOM 704 C C . ASP A 1 87 ? 23.653 0.764 -1.342 1.00 43.31 87 ASP A C 1
ATOM 706 O O . ASP A 1 87 ? 24.151 1.655 -0.670 1.00 43.31 87 ASP A O 1
ATOM 710 N N . ALA A 1 88 ? 23.836 -0.514 -1.000 1.00 41.22 88 ALA A N 1
ATOM 711 C CA . ALA A 1 88 ? 24.641 -0.875 0.1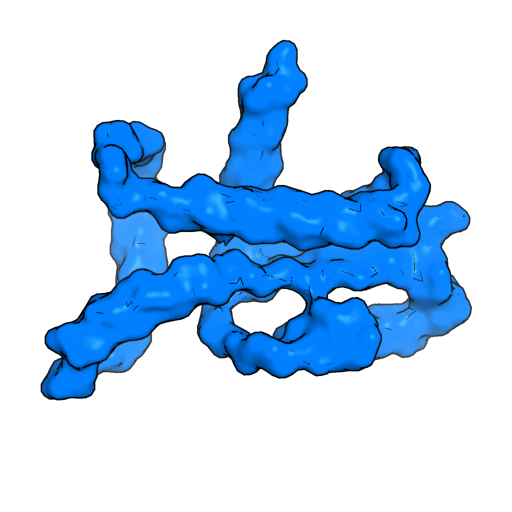71 1.00 41.22 88 ALA A CA 1
ATOM 712 C C . ALA A 1 88 ? 26.086 -0.325 0.103 1.00 41.22 88 ALA A C 1
ATOM 714 O O . ALA A 1 88 ? 26.691 -0.067 1.141 1.00 41.22 88 ALA A O 1
ATOM 715 N N . SER A 1 89 ? 26.619 -0.095 -1.104 1.00 43.09 89 SER A N 1
ATOM 716 C CA . SER A 1 89 ? 27.919 0.555 -1.331 1.00 43.09 89 SER A CA 1
ATOM 717 C C . SER A 1 89 ? 27.829 2.053 -1.680 1.00 43.09 89 SER A C 1
ATOM 719 O O . SER A 1 89 ? 28.851 2.739 -1.667 1.00 43.09 89 SER A O 1
ATOM 721 N N . GLY A 1 90 ? 26.630 2.584 -1.945 1.00 42.59 90 GLY A N 1
ATOM 722 C CA . GLY A 1 90 ? 26.422 3.872 -2.611 1.00 42.59 90 GLY A CA 1
ATOM 723 C C . GLY A 1 90 ? 25.210 4.683 -2.150 1.00 42.59 90 GLY A C 1
ATOM 724 O O . GLY A 1 90 ? 24.890 5.653 -2.831 1.00 42.59 90 GLY A O 1
ATOM 725 N N . TYR A 1 91 ? 24.569 4.351 -1.017 1.00 39.66 91 TYR A N 1
ATOM 726 C CA . TYR A 1 91 ? 23.399 5.039 -0.435 1.00 39.66 91 TYR A CA 1
ATOM 727 C C . TYR A 1 91 ? 23.713 6.482 0.002 1.00 39.66 91 TYR A C 1
ATOM 729 O O . TYR A 1 91 ? 23.683 6.852 1.178 1.00 39.66 91 TYR A O 1
ATOM 737 N N . ARG A 1 92 ? 24.041 7.332 -0.966 1.00 40.31 92 ARG A N 1
ATOM 738 C CA . ARG A 1 92 ? 24.021 8.783 -0.876 1.00 40.31 92 ARG A CA 1
ATOM 739 C C . ARG A 1 92 ? 22.827 9.250 -1.684 1.00 40.31 92 ARG A C 1
ATOM 741 O O . ARG A 1 92 ? 22.626 8.820 -2.812 1.00 40.31 92 ARG A O 1
ATOM 748 N N . LYS A 1 93 ? 22.095 10.209 -1.124 1.00 38.38 93 LYS A N 1
ATOM 749 C CA . LYS A 1 93 ? 21.201 11.097 -1.867 1.00 38.38 93 LYS A CA 1
ATOM 750 C C . LYS A 1 93 ? 21.979 11.651 -3.067 1.00 38.38 93 LYS A C 1
ATOM 752 O O . LYS A 1 93 ? 22.848 12.506 -2.883 1.00 38.38 93 LYS A O 1
ATOM 757 N N . VAL A 1 94 ? 21.755 11.107 -4.263 1.00 43.22 94 VAL A N 1
ATOM 758 C CA . VAL A 1 94 ? 22.495 11.538 -5.450 1.00 43.22 94 VAL A CA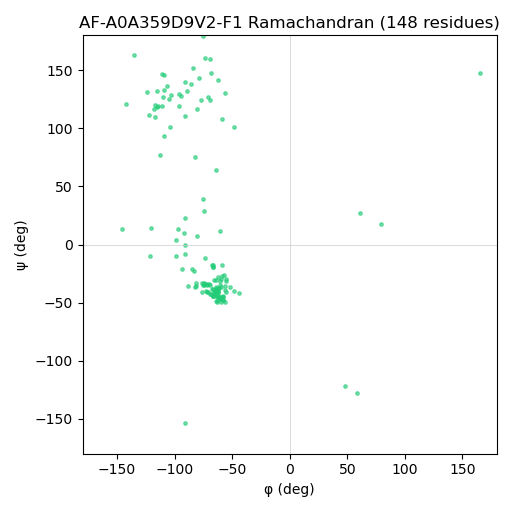 1
ATOM 759 C C . VAL A 1 94 ? 21.849 12.822 -5.942 1.00 43.22 94 VAL A C 1
ATOM 761 O O . VAL A 1 94 ? 20.684 12.854 -6.317 1.00 43.22 94 VAL A O 1
ATOM 764 N N . SER A 1 95 ? 22.615 13.906 -5.916 1.00 35.62 95 SER A N 1
ATOM 765 C CA . SER A 1 95 ? 22.226 15.242 -6.366 1.00 35.62 95 SER A CA 1
ATOM 766 C C . SER A 1 95 ? 22.197 15.363 -7.896 1.00 35.62 95 SER A C 1
ATOM 768 O O . SER A 1 95 ? 22.686 16.353 -8.440 1.00 35.62 95 SER A O 1
ATOM 770 N N . GLN A 1 96 ? 21.728 14.346 -8.622 1.00 39.66 96 GLN A N 1
ATOM 771 C CA . GLN A 1 96 ? 21.612 14.433 -10.076 1.00 39.66 96 GLN A CA 1
ATOM 772 C C . GLN A 1 96 ? 20.189 14.832 -10.455 1.00 39.66 96 GLN A C 1
ATOM 774 O O . GLN A 1 96 ? 19.232 14.119 -10.179 1.00 39.66 96 GLN A O 1
ATOM 779 N N . ALA A 1 97 ? 20.082 15.978 -11.130 1.00 39.09 97 ALA A N 1
ATOM 780 C CA . ALA A 1 97 ? 18.860 16.661 -11.564 1.00 39.09 97 ALA A CA 1
ATOM 781 C C . ALA A 1 97 ? 17.941 15.865 -12.526 1.00 39.09 97 ALA A C 1
ATOM 783 O O . ALA A 1 97 ? 17.025 16.441 -13.104 1.00 39.09 97 ALA A O 1
ATOM 784 N N . TYR A 1 98 ? 18.181 14.565 -12.715 1.00 39.50 98 TYR A N 1
ATOM 785 C CA . TYR A 1 98 ? 17.519 13.720 -13.710 1.00 39.50 98 TYR A CA 1
ATOM 786 C C . TYR A 1 98 ? 16.774 12.508 -13.129 1.00 39.50 98 TYR A C 1
ATOM 788 O O . TYR A 1 98 ? 16.022 11.881 -13.873 1.00 39.50 98 TYR A O 1
ATOM 796 N N . ASP A 1 99 ? 16.924 12.176 -11.839 1.00 53.38 99 ASP A N 1
ATOM 797 C CA . ASP A 1 99 ? 16.231 11.024 -11.239 1.00 53.38 99 ASP A CA 1
ATOM 798 C C . ASP A 1 99 ? 15.182 11.447 -10.205 1.00 53.38 99 ASP A C 1
ATOM 800 O O . ASP A 1 99 ? 15.388 11.343 -9.003 1.00 53.38 99 ASP A O 1
ATOM 804 N N . THR A 1 100 ? 14.029 11.915 -10.692 1.00 62.50 100 THR A N 1
ATOM 805 C CA . THR A 1 100 ? 12.864 12.245 -9.846 1.00 62.50 100 THR A CA 1
ATOM 806 C C . THR A 1 100 ? 12.037 11.016 -9.446 1.00 62.50 100 THR A C 1
ATOM 808 O O . THR A 1 100 ? 10.934 11.151 -8.918 1.00 62.50 100 THR A O 1
ATOM 811 N N . THR A 1 101 ? 12.505 9.797 -9.754 1.00 63.91 101 THR A N 1
ATOM 812 C CA . THR A 1 101 ? 11.722 8.564 -9.545 1.00 63.91 101 THR A CA 1
ATOM 813 C C . THR A 1 101 ? 11.438 8.348 -8.060 1.00 63.91 101 THR A C 1
ATOM 815 O O . THR A 1 101 ? 10.347 7.917 -7.689 1.00 63.91 101 THR A O 1
ATOM 818 N N . TYR A 1 102 ? 12.409 8.680 -7.208 1.00 67.56 102 TYR A N 1
ATOM 819 C CA . TYR A 1 102 ? 12.277 8.591 -5.758 1.00 67.56 102 TYR A CA 1
ATOM 820 C C . TYR A 1 102 ? 11.176 9.530 -5.242 1.00 67.56 102 TYR A C 1
ATOM 822 O O . TYR A 1 102 ? 10.255 9.094 -4.544 1.00 67.56 102 TYR A O 1
ATOM 830 N N . GLU A 1 103 ? 11.207 10.799 -5.655 1.00 74.81 103 GLU A N 1
ATOM 831 C CA . GLU A 1 103 ? 10.207 11.800 -5.287 1.00 74.81 103 GLU A CA 1
ATOM 832 C C . GLU A 1 103 ? 8.818 11.455 -5.832 1.00 74.81 103 GLU A C 1
ATOM 834 O O . GLU A 1 103 ? 7.832 11.580 -5.106 1.00 74.81 103 GLU A O 1
ATOM 839 N N . GLU A 1 104 ? 8.720 10.981 -7.075 1.00 74.94 104 GLU A N 1
ATOM 840 C CA . GLU A 1 104 ? 7.449 10.600 -7.704 1.00 74.94 104 GLU A CA 1
ATOM 841 C C . GLU A 1 104 ? 6.806 9.391 -7.001 1.00 74.94 104 GLU A C 1
ATOM 843 O O . GLU A 1 104 ? 5.598 9.393 -6.737 1.00 74.94 104 GLU A O 1
ATOM 848 N N . VAL A 1 105 ? 7.601 8.382 -6.619 1.00 78.94 105 VAL A N 1
ATOM 849 C CA . VAL A 1 105 ? 7.128 7.244 -5.812 1.00 78.94 105 VAL A CA 1
ATOM 850 C C . VAL A 1 105 ? 6.642 7.724 -4.441 1.00 78.94 105 VAL A C 1
ATOM 852 O O . VAL A 1 105 ? 5.547 7.354 -4.007 1.00 78.94 105 VAL A O 1
ATOM 855 N N . HIS A 1 106 ? 7.396 8.602 -3.775 1.00 84.31 106 HIS A N 1
ATOM 856 C CA . HIS A 1 106 ? 7.000 9.181 -2.487 1.00 84.31 106 HIS A CA 1
ATOM 857 C C . HIS A 1 106 ? 5.739 10.053 -2.604 1.00 84.31 106 HIS A C 1
ATOM 859 O O . HIS A 1 106 ? 4.874 10.021 -1.725 1.00 84.31 106 HIS A O 1
ATOM 865 N N . GLN A 1 107 ? 5.569 10.784 -3.706 1.00 83.94 107 GLN A N 1
ATOM 866 C CA . GLN A 1 107 ? 4.363 11.559 -3.983 1.00 83.94 107 GLN A CA 1
ATOM 867 C C . GLN A 1 107 ? 3.146 10.659 -4.228 1.00 83.94 107 GLN A C 1
ATOM 869 O O . GLN A 1 107 ? 2.048 10.985 -3.764 1.00 83.94 107 GLN A O 1
ATOM 874 N N . CYS A 1 108 ? 3.325 9.523 -4.907 1.00 84.06 108 CYS A N 1
ATOM 875 C CA . CYS A 1 108 ? 2.283 8.512 -5.082 1.00 84.06 108 CYS A CA 1
ATOM 876 C C . CYS A 1 108 ? 1.809 7.971 -3.723 1.00 84.06 108 CYS A C 1
ATOM 878 O O . CYS A 1 108 ? 0.610 7.999 -3.427 1.00 84.06 108 CYS A O 1
ATOM 880 N N . LEU A 1 109 ? 2.751 7.583 -2.853 1.00 87.12 109 LEU A N 1
ATOM 881 C CA . LEU A 1 109 ? 2.460 7.139 -1.484 1.00 87.12 109 LEU A CA 1
ATOM 882 C C . LEU A 1 109 ? 1.722 8.214 -0.689 1.00 87.12 109 LEU A C 1
ATOM 884 O O . LEU A 1 109 ? 0.677 7.932 -0.105 1.00 87.12 109 LEU A O 1
ATOM 888 N N . ARG A 1 110 ? 2.207 9.461 -0.724 1.00 88.88 110 ARG A N 1
ATOM 889 C CA . ARG A 1 110 ? 1.567 10.589 -0.035 1.00 88.88 110 ARG A CA 1
ATOM 890 C C . ARG A 1 110 ? 0.132 10.804 -0.506 1.00 88.88 110 ARG A C 1
ATOM 892 O O . ARG A 1 110 ? -0.762 10.982 0.314 1.00 88.88 110 ARG A O 1
ATOM 899 N N . SER A 1 111 ? -0.098 10.760 -1.815 1.00 87.56 111 SER A N 1
ATOM 900 C CA . SER A 1 111 ? -1.427 10.967 -2.396 1.00 87.56 111 SER A CA 1
ATOM 901 C C . SER A 1 111 ? -2.400 9.870 -1.967 1.00 87.56 111 SER A C 1
ATOM 903 O O . SER A 1 111 ? -3.521 10.165 -1.556 1.00 87.56 111 SER A O 1
ATOM 905 N N . GLY A 1 112 ? -1.966 8.609 -1.988 1.00 87.81 112 GLY A N 1
ATOM 906 C CA . GLY A 1 112 ? -2.817 7.505 -1.560 1.00 87.81 112 GLY A CA 1
ATOM 907 C C . GLY A 1 112 ? -3.051 7.458 -0.044 1.00 87.81 112 GLY A C 1
ATOM 908 O O . GLY A 1 112 ? -4.161 7.145 0.385 1.00 87.81 112 GLY A O 1
ATOM 909 N N . LEU A 1 113 ? -2.069 7.848 0.776 1.00 90.06 113 LEU A N 1
ATOM 910 C CA . LEU A 1 113 ? -2.266 8.019 2.221 1.00 90.06 113 LEU A CA 1
ATOM 911 C C . LEU A 1 113 ? -3.217 9.179 2.535 1.00 90.06 113 LEU A C 1
ATOM 913 O O . LEU A 1 113 ? -4.059 9.039 3.416 1.00 90.06 113 LEU A O 1
ATOM 917 N N . ASN A 1 114 ? -3.153 10.285 1.791 1.00 89.88 114 ASN A N 1
ATOM 918 C CA . ASN A 1 114 ? -4.109 11.388 1.926 1.00 89.88 114 ASN A CA 1
ATOM 919 C C . ASN A 1 114 ? -5.532 10.959 1.539 1.00 89.88 114 ASN A C 1
ATOM 921 O O . ASN A 1 114 ? -6.488 11.310 2.230 1.00 89.88 114 ASN A O 1
ATOM 925 N N . ALA A 1 115 ? -5.678 10.149 0.486 1.00 88.06 115 ALA A N 1
ATOM 926 C CA . ALA A 1 115 ? -6.966 9.573 0.107 1.00 88.06 115 ALA A CA 1
ATOM 927 C C . ALA A 1 115 ? -7.521 8.630 1.191 1.00 88.06 115 ALA A C 1
ATOM 929 O O . ALA A 1 115 ? -8.720 8.645 1.460 1.00 88.06 115 ALA A O 1
ATOM 930 N N . LEU A 1 116 ? -6.660 7.846 1.852 1.00 89.81 116 LEU A N 1
ATOM 931 C CA . LEU A 1 116 ? -7.051 7.038 3.011 1.00 89.81 116 LEU A CA 1
ATOM 932 C C . LEU A 1 116 ? -7.435 7.925 4.203 1.00 89.81 116 LEU A C 1
ATOM 934 O O . LEU A 1 116 ? -8.465 7.696 4.833 1.00 89.81 116 LEU A O 1
ATOM 938 N N . ARG A 1 117 ? -6.651 8.972 4.479 1.00 89.50 117 ARG A N 1
ATOM 939 C CA . ARG A 1 117 ? -6.892 9.929 5.565 1.00 89.50 117 ARG A CA 1
ATOM 940 C C . ARG A 1 117 ? -8.224 10.661 5.413 1.00 89.50 117 ARG A C 1
ATOM 942 O O . ARG A 1 117 ? -8.864 10.915 6.428 1.00 89.50 117 ARG A O 1
ATOM 949 N N . ALA A 1 118 ? -8.659 10.953 4.187 1.00 89.31 118 ALA A N 1
ATOM 950 C CA . ALA A 1 118 ? -9.961 11.558 3.899 1.00 89.31 118 ALA A CA 1
ATOM 951 C C . ALA A 1 118 ? -11.158 10.639 4.226 1.00 89.31 118 ALA A C 1
ATOM 953 O O . ALA A 1 118 ? -12.274 11.126 4.381 1.00 89.31 118 ALA A O 1
ATOM 954 N N . LYS A 1 119 ? -10.942 9.321 4.351 1.00 87.12 119 LYS A N 1
ATOM 955 C CA . LYS A 1 119 ? -11.983 8.329 4.683 1.00 87.12 119 LYS A CA 1
ATOM 956 C C . LYS A 1 119 ? -12.126 8.078 6.191 1.00 87.12 119 LYS A C 1
ATOM 958 O O . LYS A 1 119 ? -13.033 7.351 6.603 1.00 87.12 119 LYS A O 1
ATOM 963 N N . VAL A 1 120 ? -11.225 8.620 7.013 1.00 91.31 120 VAL A N 1
ATOM 964 C CA . VAL A 1 120 ? -11.128 8.322 8.450 1.00 91.31 120 VAL A CA 1
ATOM 965 C C . VAL A 1 120 ? -10.932 9.586 9.287 1.00 91.31 120 VAL A C 1
ATOM 967 O O . VAL A 1 120 ? -10.540 10.632 8.776 1.00 91.31 120 VAL A O 1
ATOM 970 N N . ASP A 1 121 ? -11.170 9.491 10.594 1.00 90.62 121 ASP A N 1
ATOM 971 C CA . ASP A 1 121 ? -10.981 10.607 11.526 1.00 90.62 121 ASP A CA 1
ATOM 972 C C . ASP A 1 121 ? -9.495 10.885 11.793 1.00 90.62 121 ASP A C 1
ATOM 974 O O . ASP A 1 121 ? -8.648 10.009 11.611 1.00 90.62 121 ASP A O 1
ATOM 978 N N . ALA A 1 122 ? -9.174 12.086 12.286 1.00 86.75 122 ALA A N 1
ATOM 979 C CA . ALA A 1 122 ? -7.794 12.530 12.525 1.00 86.75 122 ALA A CA 1
ATOM 980 C C . ALA A 1 122 ? -6.968 11.631 13.435 1.00 86.75 122 ALA A C 1
ATOM 982 O O . ALA A 1 122 ? -5.785 11.432 13.179 1.00 86.75 122 ALA A O 1
ATOM 983 N N . ASN A 1 123 ? -7.614 11.056 14.442 1.00 88.94 123 ASN A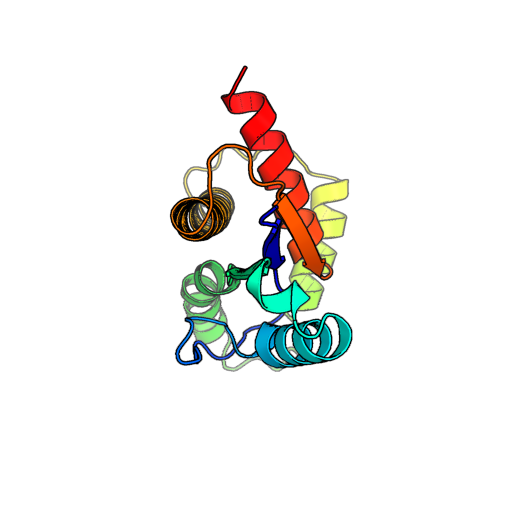 N 1
ATOM 984 C CA . ASN A 1 123 ? -6.960 10.232 15.450 1.00 88.94 123 ASN A CA 1
ATOM 985 C C . ASN A 1 123 ? -7.071 8.734 15.130 1.00 88.94 123 ASN A C 1
ATOM 987 O O . ASN A 1 123 ? -6.830 7.895 15.995 1.00 88.94 123 ASN A O 1
ATOM 991 N N . THR A 1 124 ? -7.476 8.384 13.904 1.00 92.56 124 THR A N 1
ATOM 992 C CA . THR A 1 124 ? -7.594 6.987 13.483 1.00 92.56 124 THR A CA 1
ATOM 993 C C . THR A 1 124 ? -6.201 6.364 13.361 1.00 92.56 124 THR A C 1
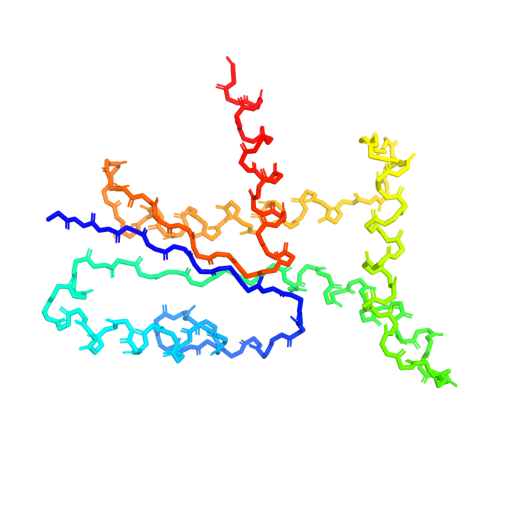ATOM 995 O O . THR A 1 124 ? -5.382 6.885 12.601 1.00 92.56 124 THR A O 1
ATOM 998 N N . PRO A 1 125 ? -5.912 5.247 14.053 1.00 93.88 125 PRO A N 1
ATOM 999 C CA . PRO A 1 125 ? -4.641 4.552 13.895 1.00 93.88 125 PRO A CA 1
ATOM 1000 C C . PRO A 1 125 ? -4.462 4.036 12.464 1.00 93.88 125 PRO A C 1
ATOM 1002 O O . PRO A 1 125 ? -5.406 3.541 11.841 1.00 93.88 125 PRO A O 1
ATOM 1005 N N . LEU A 1 126 ? -3.228 4.127 11.967 1.00 93.50 126 LEU A N 1
ATOM 1006 C CA . LEU A 1 126 ? -2.814 3.622 10.662 1.00 93.50 126 LEU A CA 1
ATOM 1007 C C . LEU A 1 126 ? -1.991 2.342 10.830 1.00 93.50 126 LEU A C 1
ATOM 1009 O O . LEU A 1 126 ? -0.963 2.340 11.503 1.00 93.50 126 LEU A O 1
ATOM 1013 N N . VAL A 1 127 ? -2.412 1.275 10.159 1.00 95.06 127 VAL A N 1
ATOM 1014 C CA . VAL A 1 127 ? -1.655 0.033 9.979 1.00 95.06 127 VAL A CA 1
ATOM 1015 C C . VAL A 1 127 ? -1.208 -0.050 8.526 1.00 95.06 127 VAL A C 1
ATOM 1017 O O . VAL A 1 127 ? -2.002 0.157 7.608 1.00 95.06 127 VAL A O 1
ATOM 1020 N N . VAL A 1 128 ? 0.066 -0.365 8.307 1.00 94.31 128 VAL A N 1
ATOM 1021 C CA . VAL A 1 128 ? 0.637 -0.471 6.961 1.00 94.31 128 VAL A CA 1
ATOM 1022 C C . VAL A 1 128 ? 1.108 -1.895 6.713 1.00 94.31 128 VAL A C 1
ATOM 1024 O O . VAL A 1 128 ? 1.963 -2.414 7.424 1.00 94.31 128 VAL A O 1
ATOM 1027 N N . LEU A 1 129 ? 0.535 -2.523 5.690 1.00 94.12 129 LEU A N 1
ATOM 1028 C CA . LEU A 1 129 ? 0.890 -3.853 5.214 1.00 94.12 129 LEU A CA 1
ATOM 1029 C C . LEU A 1 129 ? 1.708 -3.695 3.937 1.00 94.12 129 LEU A C 1
ATOM 1031 O O . LEU A 1 129 ? 1.156 -3.440 2.868 1.00 94.12 129 LEU A O 1
ATOM 1035 N N . ALA A 1 130 ? 3.026 -3.821 4.049 1.00 90.62 130 ALA A N 1
ATOM 1036 C CA . ALA A 1 130 ? 3.936 -3.637 2.929 1.00 90.62 130 ALA A CA 1
ATOM 1037 C C . ALA A 1 130 ? 4.661 -4.941 2.588 1.00 90.62 130 ALA A C 1
ATOM 1039 O O . ALA A 1 130 ? 5.195 -5.617 3.466 1.00 90.62 130 ALA A O 1
ATOM 1040 N N . HIS A 1 131 ? 4.684 -5.296 1.304 1.00 87.88 131 HIS A N 1
ATOM 1041 C CA . HIS A 1 131 ? 5.307 -6.532 0.838 1.00 87.88 131 HIS A CA 1
ATOM 1042 C C . HIS A 1 131 ? 6.669 -6.272 0.180 1.00 87.88 131 HIS A C 1
ATOM 1044 O O . HIS A 1 131 ? 6.762 -5.479 -0.756 1.00 87.88 131 HIS A O 1
ATOM 1050 N N . SER A 1 132 ? 7.716 -6.989 0.609 1.00 84.44 132 SER A N 1
ATOM 1051 C CA . SER A 1 132 ? 9.054 -6.978 -0.013 1.00 84.44 132 SER A CA 1
ATOM 1052 C C . SER A 1 132 ? 9.569 -5.544 -0.278 1.00 84.44 132 SER A C 1
ATOM 1054 O O . SER A 1 132 ? 9.634 -4.742 0.652 1.00 84.44 132 SER A O 1
ATOM 1056 N N . LEU A 1 133 ? 9.889 -5.185 -1.529 1.00 80.06 133 LEU A N 1
ATOM 1057 C CA . LEU A 1 133 ? 10.354 -3.846 -1.922 1.00 80.06 133 LEU A CA 1
ATOM 1058 C C . LEU A 1 133 ? 9.395 -2.714 -1.507 1.00 80.06 133 LEU A C 1
ATOM 1060 O O . LEU A 1 133 ? 9.854 -1.626 -1.167 1.00 80.06 133 LEU A O 1
ATOM 1064 N N . GLY A 1 134 ? 8.085 -2.969 -1.457 1.00 81.25 134 GLY A N 1
ATOM 1065 C CA . GLY A 1 134 ? 7.113 -1.997 -0.952 1.00 81.25 134 GLY A CA 1
ATOM 1066 C C . GLY A 1 134 ? 7.373 -1.606 0.506 1.00 81.25 134 GLY A C 1
ATOM 1067 O O . GLY A 1 134 ? 7.135 -0.462 0.883 1.00 81.25 134 GLY A O 1
ATOM 1068 N N . GLY A 1 135 ? 7.919 -2.524 1.312 1.00 83.94 135 GLY A N 1
ATOM 1069 C CA . GLY A 1 135 ? 8.341 -2.253 2.689 1.00 83.94 135 GLY A CA 1
ATOM 1070 C C . GLY A 1 135 ? 9.555 -1.334 2.762 1.00 83.94 135 GLY A C 1
ATOM 1071 O O . GLY A 1 135 ? 9.552 -0.385 3.541 1.00 83.94 135 GLY A O 1
ATOM 1072 N N . HIS A 1 136 ? 10.553 -1.550 1.902 1.00 81.56 136 HIS A N 1
ATOM 1073 C CA . HIS A 1 136 ? 11.717 -0.662 1.812 1.00 81.56 136 HIS A CA 1
ATOM 1074 C C . HIS A 1 136 ? 11.328 0.756 1.393 1.00 81.56 136 HIS A C 1
ATOM 1076 O O . HIS A 1 136 ? 11.713 1.721 2.050 1.00 81.56 136 HIS A O 1
ATOM 1082 N N . ILE A 1 137 ? 10.515 0.876 0.341 1.00 82.81 137 ILE A N 1
ATOM 1083 C CA . ILE A 1 137 ? 10.008 2.165 -0.133 1.00 82.81 137 ILE A CA 1
ATOM 1084 C C . ILE A 1 137 ? 9.242 2.878 0.988 1.00 82.81 137 ILE A C 1
ATOM 1086 O O . ILE A 1 137 ? 9.487 4.051 1.258 1.00 82.81 137 ILE A O 1
ATOM 1090 N N . PHE A 1 138 ? 8.343 2.170 1.678 1.00 88.38 138 PHE A N 1
ATOM 1091 C CA . PHE A 1 138 ? 7.575 2.768 2.764 1.00 88.38 138 PHE A CA 1
ATOM 1092 C C . PHE A 1 138 ? 8.453 3.183 3.954 1.00 88.38 138 PHE A C 1
ATOM 1094 O O . PHE A 1 138 ? 8.245 4.250 4.525 1.00 88.38 138 PHE A O 1
ATOM 1101 N N . SER A 1 139 ? 9.462 2.384 4.308 1.00 86.44 139 SER A N 1
ATOM 1102 C CA . SER A 1 139 ? 10.413 2.719 5.374 1.00 86.44 139 SER A CA 1
ATOM 1103 C C . SER A 1 139 ? 11.173 4.014 5.070 1.00 86.44 139 SER A C 1
ATOM 1105 O O . SER A 1 139 ? 11.275 4.885 5.933 1.00 86.44 139 SER A O 1
ATOM 1107 N N . ASN A 1 140 ? 11.660 4.168 3.836 1.00 84.31 140 ASN A N 1
ATOM 1108 C CA . ASN A 1 140 ? 12.319 5.394 3.384 1.00 84.31 140 ASN A CA 1
ATOM 1109 C C . ASN A 1 140 ? 11.361 6.588 3.383 1.00 84.31 140 ASN A C 1
ATOM 1111 O O . ASN A 1 140 ? 11.711 7.667 3.859 1.00 84.31 140 ASN A O 1
ATOM 1115 N N . PHE A 1 141 ? 10.126 6.380 2.921 1.00 86.81 141 PHE A N 1
ATOM 1116 C CA . PHE A 1 141 ? 9.084 7.397 2.970 1.00 86.81 141 PHE A CA 1
ATOM 1117 C C . PHE A 1 141 ? 8.851 7.906 4.397 1.00 86.81 141 PHE A C 1
ATOM 1119 O O . PHE A 1 141 ? 8.873 9.116 4.619 1.00 86.81 141 PHE A O 1
ATOM 1126 N N . VAL A 1 142 ? 8.680 7.012 5.377 1.00 88.56 142 VAL A N 1
ATOM 1127 C CA . VAL A 1 142 ? 8.474 7.394 6.786 1.00 88.56 142 VAL A CA 1
ATOM 1128 C C . VAL A 1 142 ? 9.665 8.179 7.328 1.00 88.56 142 VAL A C 1
ATOM 1130 O O . VAL A 1 142 ? 9.472 9.225 7.950 1.00 88.56 142 VAL A O 1
ATOM 1133 N N . TRP A 1 143 ? 10.885 7.711 7.067 1.00 86.00 143 TRP A N 1
ATOM 1134 C CA . TRP A 1 143 ? 12.107 8.386 7.500 1.00 86.00 143 TRP A CA 1
ATOM 1135 C C . TRP A 1 143 ? 12.206 9.821 6.963 1.00 86.00 143 TRP A C 1
ATOM 1137 O O . TRP A 1 143 ? 12.509 10.755 7.710 1.00 86.00 143 TRP A O 1
ATOM 1147 N N . ASP A 1 144 ? 11.887 10.021 5.686 1.00 82.56 144 ASP A N 1
ATOM 1148 C CA . ASP A 1 144 ? 11.906 11.347 5.070 1.00 82.56 144 ASP A CA 1
ATOM 1149 C C . ASP A 1 144 ? 10.812 12.255 5.632 1.00 82.56 144 ASP A C 1
ATOM 1151 O O . ASP A 1 144 ? 11.081 13.415 5.947 1.00 82.56 144 ASP A O 1
ATOM 1155 N N . GLN A 1 145 ? 9.596 11.734 5.831 1.00 84.56 145 GLN A N 1
ATOM 1156 C CA . GLN A 1 145 ? 8.516 12.508 6.449 1.00 84.56 145 GLN A CA 1
ATOM 1157 C C . GLN A 1 145 ? 8.875 12.948 7.874 1.00 84.56 145 GLN A C 1
ATOM 1159 O O . GLN A 1 145 ? 8.571 14.075 8.259 1.00 84.56 145 GLN A O 1
ATOM 1164 N N . GLN A 1 146 ? 9.560 12.107 8.651 1.00 82.81 146 GLN A N 1
ATOM 1165 C CA . GLN A 1 146 ? 10.033 12.479 9.988 1.00 82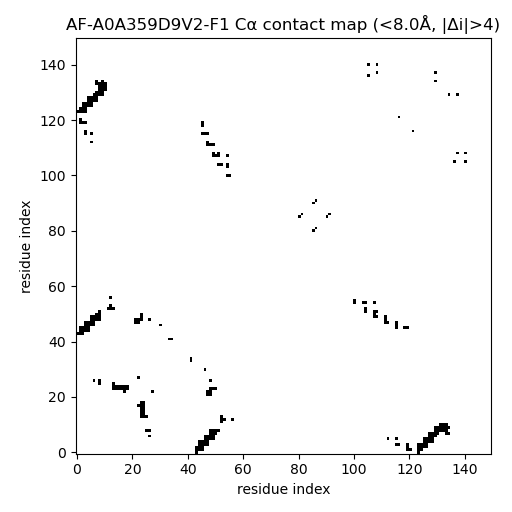.81 146 GLN A CA 1
ATOM 1166 C C . GLN A 1 146 ? 11.091 13.581 9.956 1.00 82.81 146 GLN A C 1
ATOM 1168 O O . GLN A 1 146 ? 11.185 14.357 10.899 1.00 82.81 146 GLN A O 1
ATOM 1173 N N . ARG A 1 147 ? 11.905 13.652 8.899 1.00 81.31 147 ARG A N 1
ATOM 1174 C CA . ARG A 1 147 ? 12.937 14.685 8.752 1.00 81.31 147 ARG A CA 1
ATOM 1175 C C . ARG A 1 147 ? 12.396 16.012 8.237 1.00 81.31 147 ARG A C 1
ATOM 1177 O O . ARG A 1 147 ? 12.936 17.041 8.620 1.00 81.31 147 ARG A O 1
ATOM 1184 N N . ILE A 1 148 ? 11.368 15.982 7.391 1.00 77.06 148 ILE A N 1
ATOM 1185 C CA . ILE A 1 148 ? 10.708 17.183 6.854 1.00 77.06 148 ILE A CA 1
ATOM 1186 C C . ILE A 1 148 ? 9.826 17.854 7.915 1.00 77.06 148 ILE A C 1
ATOM 1188 O O . ILE A 1 148 ? 9.739 19.073 7.936 1.00 77.06 148 ILE A O 1
ATOM 1192 N N . ASN A 1 149 ? 9.191 17.071 8.793 1.00 59.75 149 ASN A N 1
ATOM 1193 C CA . ASN A 1 149 ? 8.287 17.572 9.836 1.00 59.75 149 ASN A CA 1
ATOM 1194 C C . ASN A 1 149 ? 8.993 17.868 11.179 1.00 59.75 149 ASN A C 1
ATOM 1196 O O . ASN A 1 149 ? 8.342 17.828 12.223 1.00 59.75 149 ASN A O 1
ATOM 1200 N N . LYS A 1 150 ? 10.312 18.100 11.162 1.00 52.09 150 LYS A N 1
ATOM 1201 C CA . LYS A 1 150 ? 11.049 18.650 12.311 1.00 52.09 150 LYS A CA 1
ATOM 1202 C C . LYS A 1 150 ? 10.948 20.165 12.318 1.00 52.09 150 LYS A C 1
ATOM 1204 O O . LYS A 1 150 ? 10.824 20.709 13.434 1.00 52.09 150 LYS A O 1
#

Solvent-accessible surface area (backbone atoms only — not comparable to full-atom values): 8845 Å² total; per-residue (Å²): 127,58,38,36,37,42,36,29,57,39,88,63,91,70,70,92,53,54,51,100,86,62,37,36,60,90,46,49,64,56,52,52,54,49,37,65,74,46,49,79,59,35,81,36,47,49,79,40,53,44,79,50,54,67,62,48,47,66,56,49,49,64,53,45,65,78,45,68,91,55,98,64,83,62,59,63,61,50,49,47,53,50,44,53,60,44,34,78,75,52,79,58,91,72,91,56,100,80,69,59,63,65,60,51,35,46,48,46,51,51,54,46,51,49,57,47,50,74,76,48,63,94,85,44,52,77,46,77,50,50,34,71,59,27,35,56,53,48,53,52,46,52,55,49,51,60,63,72,74,107

Mean predicted aligned error: 10.46 Å

Foldseek 3Di:
DAAEEEEEEDDDDFPCDADPLRDTPVCVVVLVVVCVVCPPCNVRYQYFYFDLCVLVCVVVVVVCVVVVPPPDPPVVVVVVVCCVVVCVVPVDPDPDPPDCSLVSSLVSVVVRVVVSPVVDDPPHHYDYHADDRRVVSVVVSVVVVVVVVD

Nearest PDB structures (foldseek):
  5bwj-assembly1_B  TM=3.770E-01  e=9.040E+00  Borreliella burgdorferi B31
  8wbr-assembly1_B  TM=2.456E-01  e=5.319E+00  Klebsiella sp. BK-58
  8wmt-assembly1_B  TM=2.112E-01  e=7.918E+00  Bradyrhizobium mercantei

pLDDT: mean 73.96, std 18.56, range [35.62, 95.19]

Secondary structure (DSSP, 8-state):
--EEEEEE--SS-----B-TTS-BHHHHHHHHHHHHHHGGGGGGEEEEEE--HHHHHHHHHHHHHTTTTS--TTHHHHHHHHHHHHHHHH-S----TT-THHHHHHHHHHHHHHHHHTTS-TT--EEEEE-THHHHHHHHHHHHHHHHT-